Protein AF-A0A9P7A0T3-F1 (afdb_monomer_lite)

Structure (mmCIF, N/CA/C/O backbone):
data_AF-A0A9P7A0T3-F1
#
_entry.id   AF-A0A9P7A0T3-F1
#
loop_
_atom_site.group_PDB
_atom_site.id
_atom_site.type_symbol
_atom_site.label_atom_id
_atom_site.label_alt_id
_atom_site.label_comp_id
_atom_site.label_asym_id
_atom_site.label_entity_id
_atom_site.label_seq_id
_atom_site.pdbx_PDB_ins_code
_atom_site.Cartn_x
_atom_site.Cartn_y
_atom_site.Cartn_z
_atom_site.occupancy
_atom_site.B_iso_or_equiv
_atom_site.auth_seq_id
_atom_site.auth_comp_id
_atom_site.auth_asym_id
_atom_site.auth_atom_id
_atom_site.pdbx_PDB_model_num
ATOM 1 N N . MET A 1 1 ? 24.306 -6.382 -6.886 1.00 65.25 1 MET A N 1
ATOM 2 C CA . MET A 1 1 ? 23.550 -5.202 -7.366 1.00 65.25 1 MET A CA 1
ATOM 3 C C . MET A 1 1 ? 23.155 -5.442 -8.814 1.00 65.25 1 MET A C 1
ATOM 5 O O . MET A 1 1 ? 24.036 -5.739 -9.608 1.00 65.25 1 MET A O 1
ATOM 9 N N . VAL A 1 2 ? 21.864 -5.358 -9.150 1.00 82.62 2 VAL A N 1
ATOM 10 C CA . VAL A 1 2 ? 21.358 -5.662 -10.508 1.00 82.62 2 VAL A CA 1
ATOM 11 C C . VAL A 1 2 ? 21.686 -4.561 -11.527 1.00 82.62 2 VAL A C 1
ATOM 13 O O . VAL A 1 2 ? 21.856 -4.830 -12.708 1.00 82.62 2 VAL A O 1
ATOM 16 N N . THR A 1 3 ? 21.868 -3.327 -11.055 1.00 84.19 3 THR A N 1
ATOM 17 C CA . THR A 1 3 ? 22.038 -2.128 -11.885 1.00 84.19 3 THR A CA 1
ATOM 18 C C . THR A 1 3 ? 23.239 -2.196 -12.837 1.00 84.19 3 THR A C 1
ATOM 20 O O . THR A 1 3 ? 23.094 -1.873 -14.010 1.00 84.19 3 THR A O 1
ATOM 23 N N . GLY A 1 4 ? 24.410 -2.649 -12.369 1.00 88.38 4 GLY A N 1
ATOM 24 C CA . GLY A 1 4 ? 25.635 -2.707 -13.186 1.00 88.38 4 GLY A CA 1
ATOM 25 C C . GLY A 1 4 ? 25.522 -3.662 -14.385 1.00 88.38 4 GLY A C 1
ATOM 26 O O . GLY A 1 4 ? 25.678 -3.224 -15.525 1.00 88.38 4 GLY A O 1
ATOM 27 N N . PRO A 1 5 ? 25.191 -4.949 -14.165 1.00 91.50 5 PRO A N 1
ATOM 28 C CA . PRO A 1 5 ? 24.957 -5.891 -15.256 1.00 91.50 5 PRO A CA 1
ATOM 29 C C . PRO A 1 5 ? 23.841 -5.465 -16.221 1.00 91.50 5 PRO A C 1
ATOM 31 O O . PRO A 1 5 ? 23.976 -5.700 -17.420 1.00 91.50 5 PRO A O 1
ATOM 34 N N . SER A 1 6 ? 22.773 -4.815 -15.745 1.00 88.94 6 SER A N 1
ATOM 35 C CA . SER A 1 6 ? 21.684 -4.350 -16.615 1.00 88.94 6 SER A CA 1
ATOM 36 C C . SER A 1 6 ? 22.141 -3.276 -17.603 1.00 88.94 6 SER A C 1
ATOM 38 O O . SER A 1 6 ? 21.910 -3.414 -18.802 1.00 88.94 6 SER A O 1
ATOM 40 N N . PHE A 1 7 ? 22.877 -2.252 -17.164 1.00 91.50 7 PHE A N 1
ATOM 41 C CA . PHE A 1 7 ? 23.374 -1.236 -18.101 1.00 91.50 7 PHE A CA 1
ATOM 42 C C . PHE A 1 7 ? 24.377 -1.800 -19.118 1.00 91.50 7 PHE A C 1
ATOM 44 O O . PHE A 1 7 ? 24.357 -1.391 -20.281 1.00 91.50 7 PHE A O 1
ATOM 51 N N . ASN A 1 8 ? 25.183 -2.786 -18.715 1.00 91.81 8 ASN A N 1
ATOM 52 C CA . ASN A 1 8 ? 26.165 -3.421 -19.597 1.00 91.81 8 ASN A CA 1
ATOM 53 C C . ASN A 1 8 ? 25.536 -4.344 -20.654 1.00 91.81 8 ASN A C 1
ATOM 55 O O . ASN A 1 8 ? 26.058 -4.421 -21.759 1.00 91.81 8 ASN A O 1
ATOM 59 N N . ASN A 1 9 ? 24.444 -5.048 -20.329 1.00 91.81 9 ASN A N 1
ATOM 60 C CA . ASN A 1 9 ? 23.844 -6.037 -21.237 1.00 91.81 9 ASN A CA 1
ATOM 61 C C . ASN A 1 9 ? 22.629 -5.510 -22.008 1.00 91.81 9 ASN A C 1
ATOM 63 O O . ASN A 1 9 ? 22.435 -5.874 -23.162 1.00 91.81 9 ASN A O 1
ATOM 67 N N . ILE A 1 10 ? 21.793 -4.684 -21.373 1.00 91.56 10 ILE A N 1
ATOM 68 C CA . ILE A 1 10 ? 20.522 -4.210 -21.947 1.00 91.56 10 ILE A CA 1
ATOM 69 C C . ILE A 1 10 ? 20.454 -2.682 -22.083 1.00 91.56 10 ILE A C 1
ATOM 71 O O . ILE A 1 10 ? 19.482 -2.165 -22.629 1.00 91.56 10 ILE A O 1
ATOM 75 N N . SER A 1 11 ? 21.479 -1.953 -21.620 1.00 90.31 11 SER A N 1
ATOM 76 C CA . SER A 1 11 ? 21.641 -0.497 -21.762 1.00 90.31 11 SER A CA 1
ATOM 77 C C . SER A 1 11 ? 20.348 0.283 -21.481 1.00 90.31 11 SER A C 1
ATOM 79 O O . SER A 1 11 ? 19.864 0.274 -20.345 1.00 90.31 11 SER A O 1
ATOM 81 N N . TRP A 1 12 ? 19.765 0.932 -22.496 1.00 90.19 12 TRP A N 1
ATOM 82 C CA . TRP A 1 12 ? 18.542 1.732 -22.383 1.00 90.19 12 TRP A CA 1
ATOM 83 C C . TRP A 1 12 ? 17.297 0.897 -22.031 1.00 90.19 12 TRP A C 1
ATOM 85 O O . TRP A 1 12 ? 16.365 1.418 -21.422 1.00 90.19 12 TRP A O 1
ATOM 95 N N . GLY A 1 13 ? 17.295 -0.407 -22.328 1.00 89.00 13 GLY A N 1
ATOM 96 C CA . GLY A 1 13 ? 16.225 -1.333 -21.949 1.00 89.00 13 GLY A CA 1
ATOM 97 C C . GLY A 1 13 ? 16.032 -1.443 -20.434 1.00 89.00 13 GLY A C 1
ATOM 98 O O . GLY A 1 13 ? 14.931 -1.741 -19.974 1.00 89.00 13 GLY A O 1
ATOM 99 N N . THR A 1 14 ? 17.055 -1.100 -19.641 1.00 90.75 14 THR A N 1
ATOM 100 C CA . THR A 1 14 ? 16.950 -0.989 -18.177 1.00 90.75 14 THR A CA 1
ATOM 101 C C . THR A 1 14 ? 15.832 -0.025 -17.763 1.00 90.75 14 THR A C 1
ATOM 103 O O . THR A 1 14 ? 15.093 -0.311 -16.823 1.00 90.75 14 THR A O 1
ATOM 106 N N . TYR A 1 15 ? 15.644 1.083 -18.490 1.00 91.75 15 TYR A N 1
ATOM 107 C CA . TYR A 1 15 ? 14.584 2.053 -18.200 1.00 91.75 15 TYR A CA 1
ATOM 108 C C . TYR A 1 15 ? 13.184 1.487 -18.450 1.00 91.75 15 TYR A C 1
ATOM 110 O O . TYR A 1 15 ? 12.277 1.773 -17.672 1.00 91.75 15 TYR A O 1
ATOM 118 N N . ILE A 1 16 ? 13.007 0.643 -19.475 1.00 94.00 16 ILE A N 1
ATOM 119 C CA . ILE A 1 16 ? 11.724 -0.032 -19.728 1.00 94.00 16 ILE A CA 1
ATOM 120 C C . ILE A 1 16 ? 11.391 -0.984 -18.580 1.00 94.00 16 ILE A C 1
ATOM 122 O O . ILE A 1 16 ? 10.252 -1.008 -18.126 1.00 94.00 16 ILE A O 1
ATOM 12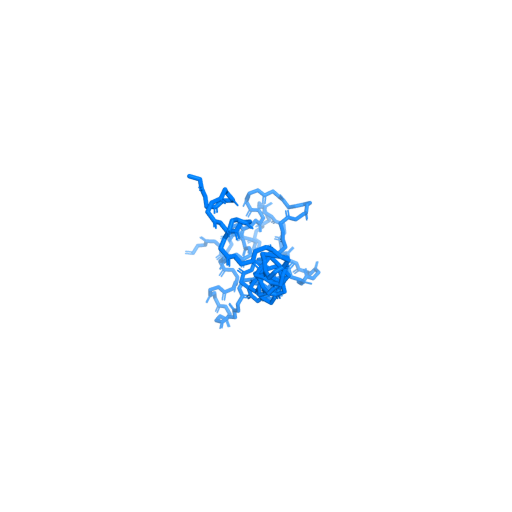6 N N . VAL A 1 17 ? 12.374 -1.740 -18.079 1.00 92.31 17 VAL A N 1
ATOM 127 C CA . VAL A 1 17 ? 12.167 -2.643 -16.936 1.00 92.31 17 VAL A CA 1
ATOM 128 C C . VAL A 1 17 ? 11.703 -1.857 -15.709 1.00 92.31 17 VAL A C 1
ATOM 130 O O . VAL A 1 17 ? 10.716 -2.232 -15.080 1.00 92.31 17 VAL A O 1
ATOM 133 N N . PHE A 1 18 ? 12.354 -0.733 -15.396 1.00 91.75 18 PHE A N 1
ATOM 134 C CA . PHE A 1 18 ? 11.915 0.130 -14.298 1.00 91.75 18 PHE A CA 1
ATOM 135 C C . PHE A 1 18 ? 10.524 0.717 -14.532 1.00 91.75 18 PHE A C 1
ATOM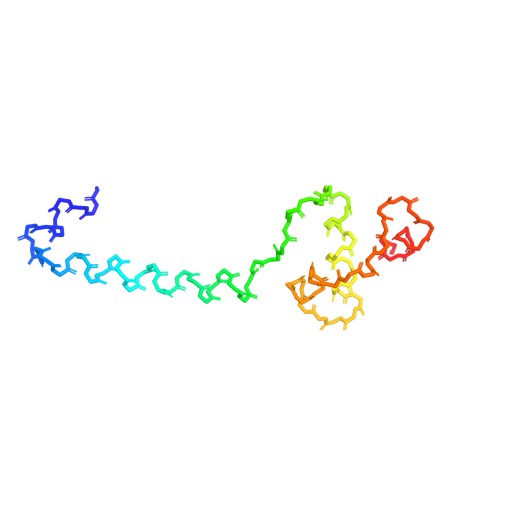 137 O O . PHE A 1 18 ? 9.720 0.728 -13.602 1.00 91.75 18 PHE A O 1
ATOM 144 N N . ALA A 1 19 ? 10.216 1.172 -15.747 1.00 94.94 19 ALA A N 1
ATOM 145 C CA . ALA A 1 19 ? 8.892 1.680 -16.082 1.00 94.94 19 ALA A CA 1
ATOM 146 C C . ALA A 1 19 ? 7.819 0.598 -15.888 1.00 94.94 19 ALA A C 1
ATOM 148 O O . ALA A 1 19 ? 6.841 0.843 -15.194 1.00 94.94 19 ALA A O 1
ATOM 149 N N . ALA A 1 20 ? 8.042 -0.616 -16.396 1.00 95.81 20 ALA A N 1
ATOM 150 C CA . ALA A 1 20 ? 7.113 -1.735 -16.259 1.00 95.81 20 ALA A CA 1
ATOM 151 C C . ALA A 1 20 ? 6.881 -2.124 -14.792 1.00 95.81 20 ALA A C 1
ATOM 153 O O . ALA A 1 20 ? 5.738 -2.314 -14.380 1.00 95.81 20 ALA A O 1
ATOM 154 N N . LEU A 1 21 ? 7.945 -2.186 -13.984 1.00 94.62 21 LEU A N 1
ATOM 155 C CA . LEU A 1 21 ? 7.830 -2.461 -12.550 1.00 94.62 21 LEU A CA 1
ATOM 156 C C . LEU A 1 21 ? 7.041 -1.363 -11.826 1.00 94.62 21 LEU A C 1
ATOM 158 O O . LEU A 1 21 ? 6.140 -1.679 -11.057 1.00 94.62 21 LEU A O 1
ATOM 162 N N . ASN A 1 22 ? 7.319 -0.085 -12.102 1.00 95.06 22 ASN A N 1
ATOM 163 C CA . ASN A 1 22 ? 6.566 1.027 -11.512 1.00 95.06 22 ASN A CA 1
ATOM 164 C C . ASN A 1 22 ? 5.095 1.003 -11.937 1.00 95.06 22 ASN A C 1
ATOM 166 O O . ASN A 1 22 ? 4.209 1.141 -11.098 1.00 95.06 22 ASN A O 1
ATOM 170 N N . THR A 1 23 ? 4.823 0.764 -13.220 1.00 96.62 23 THR A N 1
ATOM 171 C CA . THR A 1 23 ? 3.458 0.618 -13.729 1.00 96.62 23 THR A CA 1
ATOM 172 C C . THR A 1 23 ? 2.730 -0.545 -13.066 1.00 96.62 23 THR A C 1
ATOM 174 O O . THR A 1 23 ? 1.544 -0.413 -12.801 1.00 96.62 23 THR A O 1
ATOM 177 N N . PHE A 1 24 ? 3.411 -1.651 -12.754 1.00 96.62 24 PHE A N 1
ATOM 178 C CA . PHE A 1 24 ? 2.811 -2.790 -12.058 1.00 96.62 24 PHE A CA 1
ATOM 179 C C . PHE A 1 24 ? 2.589 -2.540 -10.559 1.00 96.62 24 PHE A C 1
ATOM 181 O O . PHE A 1 24 ? 1.632 -3.052 -9.984 1.00 96.62 24 PHE A O 1
ATOM 188 N N . ILE A 1 25 ? 3.422 -1.716 -9.921 1.00 96.69 25 ILE A N 1
ATOM 189 C CA . ILE A 1 25 ? 3.233 -1.329 -8.516 1.00 96.69 25 ILE A CA 1
ATOM 190 C C . ILE A 1 25 ? 1.930 -0.536 -8.333 1.00 96.69 25 ILE A C 1
ATOM 192 O O . ILE A 1 25 ? 1.234 -0.751 -7.346 1.00 96.69 25 ILE A O 1
ATOM 196 N N . ILE A 1 26 ? 1.556 0.328 -9.284 1.00 95.12 26 ILE A N 1
ATOM 197 C CA . ILE A 1 26 ? 0.339 1.159 -9.200 1.00 95.12 26 ILE A CA 1
ATOM 198 C C . ILE A 1 26 ? -0.942 0.333 -8.944 1.00 95.12 26 ILE A C 1
ATOM 200 O O . ILE A 1 26 ? -1.608 0.598 -7.942 1.00 95.12 26 ILE A O 1
ATOM 204 N N . PRO A 1 27 ? -1.319 -0.666 -9.772 1.00 94.25 27 PRO A N 1
ATOM 205 C CA . PRO A 1 27 ? -2.514 -1.467 -9.522 1.00 94.25 27 PRO A CA 1
ATOM 206 C C . PRO A 1 27 ? -2.383 -2.319 -8.257 1.00 94.25 27 PRO A C 1
ATOM 208 O O . PRO A 1 27 ? -3.372 -2.505 -7.557 1.00 94.25 27 PRO A O 1
ATOM 211 N N . VAL A 1 28 ? -1.182 -2.804 -7.921 1.00 94.69 28 VAL A N 1
ATOM 212 C CA . VAL A 1 28 ? -0.972 -3.563 -6.678 1.00 94.69 28 VAL A CA 1
ATOM 213 C C . VAL A 1 28 ? -1.296 -2.700 -5.460 1.00 94.69 28 VAL A C 1
ATOM 215 O O . VAL A 1 28 ? -2.048 -3.120 -4.586 1.00 94.69 28 VAL A O 1
ATOM 218 N N . VAL A 1 29 ? -0.788 -1.471 -5.413 1.00 93.19 29 VAL A N 1
ATOM 219 C CA . VAL A 1 29 ? -1.101 -0.544 -4.321 1.00 93.19 29 VAL A CA 1
ATOM 220 C C . VAL A 1 29 ? -2.593 -0.211 -4.314 1.00 93.19 29 VAL A C 1
ATOM 222 O O . VAL A 1 29 ? -3.221 -0.295 -3.267 1.00 93.19 29 VAL A O 1
ATOM 225 N N . TYR A 1 30 ? -3.187 0.066 -5.477 1.00 90.12 30 TYR A N 1
ATOM 226 C CA . TYR A 1 30 ? -4.605 0.413 -5.581 1.00 90.12 30 TYR A CA 1
ATOM 227 C C . TYR A 1 30 ? -5.556 -0.681 -5.064 1.00 90.12 30 TYR A C 1
ATOM 229 O O . TYR A 1 30 ? -6.558 -0.366 -4.428 1.00 90.12 30 TYR A O 1
ATOM 237 N N . PHE A 1 31 ? -5.267 -1.960 -5.328 1.00 90.12 31 PHE A N 1
ATOM 238 C CA . PHE A 1 31 ? -6.165 -3.058 -4.950 1.00 90.12 31 PHE A CA 1
ATOM 239 C C . PHE A 1 31 ? -5.870 -3.682 -3.587 1.00 90.12 31 PHE A C 1
ATOM 241 O O . PHE A 1 31 ? -6.788 -4.233 -2.980 1.00 90.12 31 PHE A O 1
ATOM 248 N N . PHE A 1 32 ? -4.620 -3.646 -3.118 1.00 90.06 32 PHE A N 1
ATOM 249 C CA . PHE A 1 32 ? -4.211 -4.398 -1.926 1.00 90.06 32 PHE A CA 1
ATOM 250 C C . PHE A 1 32 ? -3.881 -3.526 -0.714 1.00 90.06 32 PHE A C 1
ATOM 252 O O . PHE A 1 32 ? -3.869 -4.047 0.399 1.00 90.06 32 PHE A O 1
ATOM 259 N N . PHE A 1 33 ? -3.628 -2.227 -0.890 1.00 90.06 33 PHE A N 1
ATOM 260 C CA . PHE A 1 33 ? -3.275 -1.344 0.219 1.00 90.06 33 PHE A CA 1
ATOM 261 C C . PHE A 1 33 ? -4.454 -0.452 0.608 1.00 90.06 33 PHE A C 1
ATOM 263 O O . PHE A 1 33 ? -4.953 0.334 -0.191 1.00 90.06 33 PHE A O 1
ATOM 270 N N . SER A 1 34 ? -4.895 -0.585 1.859 1.00 89.94 34 SER A N 1
ATOM 271 C CA . SER A 1 34 ? -5.913 0.276 2.467 1.00 89.94 34 SER A CA 1
ATOM 272 C C . SER A 1 34 ? -5.339 1.647 2.824 1.00 89.94 34 SER A C 1
ATOM 274 O O . SER A 1 34 ? -4.169 1.747 3.193 1.00 89.94 34 SER A O 1
ATOM 276 N N . GLU A 1 35 ? -6.172 2.687 2.792 1.00 88.69 35 GLU A N 1
ATOM 277 C CA . GLU A 1 35 ? -5.783 4.045 3.183 1.00 88.69 35 GLU A CA 1
ATOM 278 C C . GLU A 1 35 ? -5.542 4.132 4.700 1.00 88.69 35 GLU A C 1
ATOM 280 O O . GLU A 1 35 ? -6.441 3.863 5.501 1.00 88.69 35 GLU A O 1
ATOM 285 N N . THR A 1 36 ? -4.329 4.528 5.096 1.00 90.25 36 THR A N 1
ATOM 286 C CA . THR A 1 36 ? -3.917 4.649 6.507 1.00 90.25 36 THR A CA 1
ATOM 287 C C . THR A 1 36 ? -3.715 6.100 6.958 1.00 90.25 36 THR A C 1
ATOM 289 O O . THR A 1 36 ? -3.417 6.344 8.128 1.00 90.25 36 THR A O 1
ATOM 292 N N . GLY A 1 37 ? -3.829 7.082 6.060 1.00 87.31 37 GLY A N 1
ATOM 293 C CA . GLY A 1 37 ? -3.607 8.493 6.357 1.00 87.31 37 GLY A CA 1
ATOM 294 C C . GLY A 1 37 ? -4.604 9.045 7.378 1.00 87.31 37 GLY A C 1
ATOM 295 O O . GLY A 1 37 ? -5.816 8.915 7.224 1.00 87.31 37 GLY A O 1
ATOM 296 N N . GLY A 1 38 ? -4.094 9.679 8.438 1.00 82.62 38 GLY A N 1
ATOM 297 C CA . GLY A 1 38 ? -4.924 10.335 9.456 1.00 82.62 38 GLY A CA 1
ATOM 298 C C . GLY A 1 38 ? -5.688 9.391 10.394 1.00 82.62 38 GLY A C 1
ATOM 299 O O . GLY A 1 38 ? -6.531 9.863 11.155 1.00 82.62 38 GLY A O 1
ATOM 300 N N . ARG A 1 39 ? -5.403 8.082 10.375 1.00 84.94 39 ARG A N 1
ATOM 301 C CA . ARG A 1 39 ? -6.003 7.082 11.275 1.00 84.94 39 ARG A CA 1
ATOM 302 C C . ARG A 1 39 ? -5.005 6.644 12.351 1.00 84.94 39 ARG A C 1
ATOM 304 O O . ARG A 1 39 ? -3.812 6.520 12.084 1.00 84.94 39 ARG A O 1
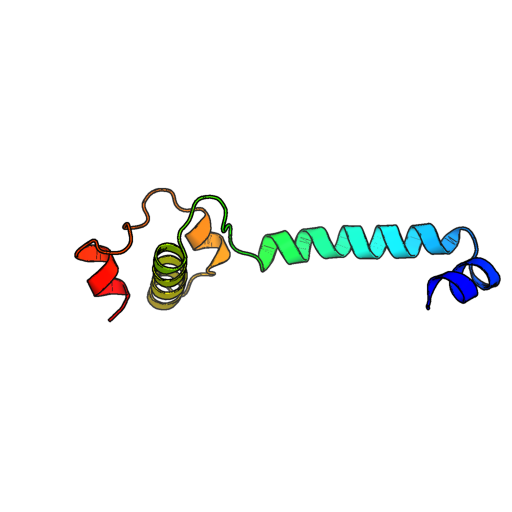ATOM 311 N N . SER A 1 40 ? -5.492 6.407 13.571 1.00 89.50 40 SER A N 1
ATOM 312 C CA . SER A 1 40 ? -4.723 5.728 14.622 1.00 89.50 40 SER A CA 1
ATOM 313 C C . SER A 1 40 ? -4.641 4.221 14.345 1.00 89.50 40 SER A C 1
ATOM 315 O O . SER A 1 40 ? -5.389 3.699 13.517 1.00 89.50 40 SER A O 1
ATOM 317 N N . LEU A 1 41 ? -3.759 3.514 15.061 1.00 90.12 41 LEU A N 1
ATOM 318 C CA . LEU A 1 41 ? -3.664 2.050 14.975 1.00 90.12 41 LEU A CA 1
ATOM 319 C C . LEU A 1 41 ? -4.990 1.377 15.356 1.00 90.12 41 LEU A C 1
ATOM 321 O O . LEU A 1 41 ? -5.472 0.526 14.621 1.00 90.12 41 LEU A O 1
ATOM 325 N N . GLU A 1 42 ? -5.641 1.849 16.420 1.00 89.12 42 GLU A N 1
ATOM 326 C CA . GLU A 1 42 ? -6.937 1.315 16.858 1.00 89.12 42 GLU A CA 1
ATOM 327 C C . GLU A 1 42 ? -8.042 1.535 15.808 1.00 89.12 42 GLU A C 1
ATOM 329 O O . GLU A 1 42 ? -8.868 0.660 15.570 1.00 89.12 42 GLU A O 1
ATOM 334 N N . ASN A 1 43 ? -8.038 2.677 15.107 1.00 88.31 43 ASN A N 1
ATOM 335 C CA . ASN A 1 43 ? -8.981 2.920 14.009 1.00 88.31 43 ASN A CA 1
ATOM 336 C C . ASN A 1 43 ? -8.739 1.983 12.815 1.00 88.31 43 ASN A C 1
ATOM 338 O O . ASN A 1 43 ? -9.675 1.698 12.069 1.00 88.31 43 ASN A O 1
ATOM 342 N N . MET A 1 44 ? -7.501 1.529 12.598 1.00 90.88 44 MET A N 1
ATOM 343 C CA . MET A 1 44 ? -7.201 0.537 11.563 1.00 90.88 44 MET A CA 1
ATOM 344 C C . MET A 1 44 ? -7.709 -0.847 11.960 1.00 90.88 44 MET A C 1
ATOM 346 O O . MET A 1 44 ? -8.277 -1.535 11.115 1.00 90.88 44 MET A O 1
ATOM 350 N N . ASP A 1 45 ? -7.590 -1.221 13.234 1.00 90.94 45 ASP A N 1
ATOM 351 C CA . ASP A 1 45 ? -8.13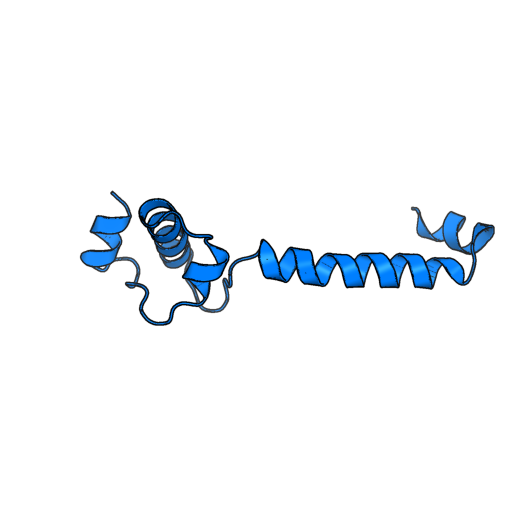7 -2.485 13.735 1.00 90.94 45 ASP A CA 1
ATOM 352 C C . ASP A 1 45 ? -9.659 -2.549 13.531 1.00 90.94 45 ASP A C 1
ATOM 354 O O . ASP A 1 45 ? -10.174 -3.554 13.039 1.00 90.94 45 ASP A O 1
ATOM 358 N N . VAL A 1 46 ? -10.373 -1.441 13.775 1.00 90.88 46 VAL A N 1
ATOM 359 C CA . VAL A 1 46 ? -11.817 -1.327 13.491 1.00 90.88 46 VAL A CA 1
ATOM 360 C C . VAL A 1 46 ? -12.119 -1.503 11.998 1.00 90.88 46 VAL A C 1
ATOM 362 O O . VAL A 1 46 ? -13.074 -2.192 11.647 1.00 90.88 46 VAL A O 1
ATOM 365 N N . VAL A 1 47 ? -11.307 -0.930 11.102 1.00 90.81 47 VAL A N 1
ATOM 366 C CA . VAL A 1 47 ? -11.469 -1.093 9.642 1.00 90.81 47 VAL A CA 1
ATOM 367 C C . VAL A 1 47 ? -11.313 -2.553 9.224 1.00 90.81 47 VAL A C 1
ATOM 369 O O . VAL A 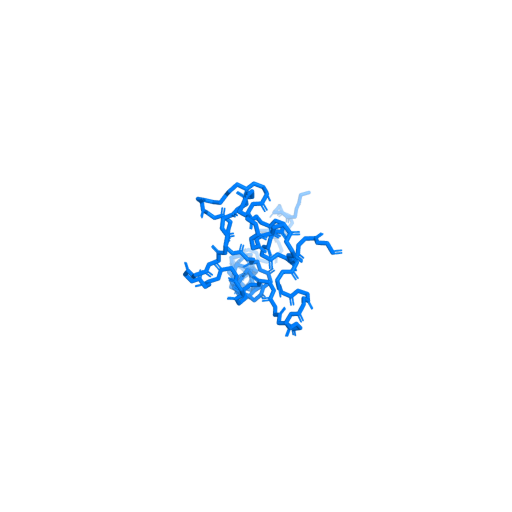1 47 ? -12.108 -3.045 8.424 1.00 90.81 47 VAL A O 1
ATOM 372 N N . PHE A 1 48 ? -10.309 -3.256 9.753 1.00 91.38 48 PHE A N 1
ATOM 373 C CA . PHE A 1 48 ? -10.087 -4.665 9.429 1.00 91.38 48 PHE A CA 1
ATOM 374 C C . PHE A 1 48 ? -11.178 -5.572 10.006 1.00 91.38 48 PHE A C 1
ATOM 376 O O . PHE A 1 48 ? -11.642 -6.471 9.304 1.00 91.38 48 PHE A O 1
ATOM 383 N N . ALA A 1 49 ? -11.627 -5.317 11.237 1.00 90.88 49 ALA A N 1
ATOM 384 C CA . ALA A 1 49 ? -12.721 -6.057 11.861 1.00 90.88 49 ALA A CA 1
ATOM 385 C C . ALA A 1 49 ? -14.052 -5.847 11.120 1.00 90.88 49 ALA A C 1
ATOM 387 O O . ALA A 1 49 ? -14.762 -6.807 10.824 1.00 90.88 49 ALA A O 1
ATOM 388 N N . LEU A 1 50 ? -14.355 -4.608 10.724 1.00 90.00 50 LEU A N 1
ATOM 389 C CA . LEU A 1 50 ? -15.538 -4.290 9.925 1.00 90.00 50 LEU A CA 1
ATOM 390 C C . LEU A 1 50 ? -15.489 -4.964 8.546 1.00 90.00 50 LEU A C 1
ATOM 392 O O . LEU A 1 50 ? -16.475 -5.556 8.113 1.00 90.00 50 LEU A O 1
ATOM 396 N N . ALA A 1 51 ? -14.327 -4.944 7.888 1.00 91.12 51 ALA A N 1
ATOM 397 C CA . ALA A 1 51 ? -14.130 -5.627 6.612 1.00 91.12 51 ALA A CA 1
ATOM 398 C C . ALA A 1 51 ? -14.344 -7.143 6.721 1.00 91.12 51 ALA A C 1
ATOM 400 O O . ALA A 1 51 ? -14.961 -7.745 5.843 1.00 91.12 51 ALA A O 1
ATOM 401 N N . TYR A 1 52 ? -13.879 -7.749 7.816 1.00 90.69 52 TYR A N 1
ATOM 402 C CA . TYR A 1 52 ? -14.100 -9.162 8.103 1.00 90.69 52 TYR A CA 1
ATOM 403 C C . TYR A 1 52 ? -15.586 -9.479 8.325 1.00 90.69 52 TYR A C 1
ATOM 405 O O . TYR A 1 52 ? -16.108 -10.401 7.700 1.00 90.69 52 TYR A O 1
ATOM 413 N N . ASN A 1 53 ? -16.276 -8.686 9.149 1.00 89.50 53 ASN A N 1
ATOM 414 C CA . ASN A 1 53 ? -17.688 -8.893 9.480 1.00 89.50 53 ASN A CA 1
ATOM 415 C C . ASN A 1 53 ? -18.615 -8.730 8.269 1.00 89.50 53 ASN A C 1
ATOM 417 O O . ASN A 1 53 ? -19.585 -9.473 8.129 1.00 89.50 53 ASN A O 1
ATOM 421 N N . GLU A 1 54 ? -18.312 -7.788 7.377 1.00 87.62 54 GLU A N 1
ATOM 422 C CA . GLU A 1 54 ? -19.091 -7.560 6.156 1.00 87.62 54 GLU A CA 1
ATOM 423 C C . GLU A 1 54 ? -18.626 -8.410 4.960 1.00 87.62 54 GLU A C 1
ATOM 425 O O . GLU A 1 54 ? -19.274 -8.419 3.913 1.00 87.62 54 GLU A O 1
ATOM 430 N N . GLY A 1 55 ? -17.520 -9.150 5.095 1.00 89.19 55 GLY A N 1
ATOM 431 C CA . GLY A 1 55 ? -16.965 -9.979 4.022 1.00 89.19 55 GLY A CA 1
ATOM 432 C C . GLY A 1 55 ? -16.465 -9.174 2.816 1.00 89.19 55 GLY A C 1
ATOM 433 O O . GLY A 1 55 ? -16.438 -9.683 1.694 1.00 89.19 55 GLY A O 1
ATOM 434 N N . VAL A 1 56 ? -16.082 -7.916 3.031 1.00 91.06 56 VAL A N 1
ATOM 435 C CA . VAL A 1 56 ? -15.591 -6.990 2.000 1.00 91.06 56 VAL A CA 1
ATOM 436 C C . VAL A 1 56 ? -14.086 -6.763 2.141 1.00 91.06 56 VAL A C 1
ATOM 438 O O . VAL A 1 56 ? -13.471 -7.099 3.151 1.00 91.06 56 VAL A O 1
ATOM 441 N N . SER A 1 57 ? -13.446 -6.195 1.115 1.00 90.62 57 SER A N 1
ATOM 442 C CA . SER A 1 57 ? -12.012 -5.911 1.195 1.00 90.62 57 SER A CA 1
ATOM 443 C C . SER A 1 57 ? -11.727 -4.752 2.167 1.00 90.62 57 SER A C 1
ATOM 445 O O . SER A 1 57 ? -12.419 -3.729 2.125 1.00 90.62 57 SER A O 1
ATOM 447 N N . PRO A 1 58 ? -10.660 -4.832 2.987 1.00 89.44 58 PRO A N 1
ATOM 448 C CA . PRO A 1 58 ? -10.261 -3.731 3.870 1.00 89.44 58 PRO A CA 1
ATOM 449 C C . PRO A 1 58 ? -9.953 -2.431 3.122 1.00 89.44 58 PRO A C 1
ATOM 451 O O . PRO A 1 58 ? -10.145 -1.339 3.650 1.00 89.44 58 PRO A O 1
ATOM 454 N N . VAL A 1 59 ? -9.517 -2.542 1.863 1.00 91.00 59 VAL A N 1
ATOM 455 C CA . VAL A 1 59 ? -9.293 -1.395 0.978 1.00 91.00 59 VAL A CA 1
ATOM 456 C C . VAL A 1 59 ? -10.594 -0.638 0.732 1.00 91.00 59 VAL A C 1
ATOM 458 O O . VAL A 1 59 ? -10.622 0.579 0.887 1.00 91.00 59 VAL A O 1
ATOM 461 N N . ALA A 1 60 ? -11.689 -1.340 0.429 1.00 88.50 60 ALA A N 1
ATOM 462 C CA . ALA A 1 60 ? -12.985 -0.705 0.216 1.00 88.50 60 ALA A CA 1
ATOM 463 C C . ALA A 1 60 ? -13.508 -0.039 1.497 1.00 88.50 60 ALA A C 1
ATOM 465 O O . ALA A 1 60 ? -13.944 1.109 1.446 1.00 88.50 60 ALA A O 1
ATOM 466 N N . VAL A 1 61 ? -13.393 -0.720 2.642 1.00 89.44 61 VAL A N 1
ATOM 467 C CA . VAL A 1 61 ? -13.827 -0.184 3.943 1.00 89.44 61 VAL A CA 1
ATOM 468 C C . VAL A 1 61 ? -13.018 1.043 4.344 1.00 89.44 61 VAL A C 1
ATOM 470 O O . VAL A 1 61 ? -13.579 2.012 4.841 1.00 89.44 61 VAL A O 1
ATOM 473 N N . SER A 1 62 ? -11.711 1.067 4.069 1.00 88.00 62 SER A N 1
ATOM 474 C CA . SER A 1 62 ? -10.854 2.215 4.397 1.00 88.00 62 SER A CA 1
ATOM 475 C C . SER A 1 62 ? -11.265 3.525 3.708 1.00 88.00 62 SER A C 1
ATOM 477 O O . SER A 1 62 ? -10.910 4.605 4.183 1.00 88.00 62 SER A O 1
ATOM 479 N N . LEU A 1 63 ? -12.048 3.444 2.626 1.00 87.88 63 LEU A N 1
ATOM 480 C CA . LEU A 1 63 ? -12.556 4.592 1.870 1.00 87.88 63 LEU A CA 1
ATOM 481 C C . LEU A 1 63 ? -13.909 5.108 2.383 1.00 87.88 63 LEU A C 1
ATOM 483 O O . LEU A 1 63 ? -14.397 6.134 1.900 1.00 87.88 63 LEU A O 1
ATOM 487 N N . TRP A 1 64 ? -14.538 4.418 3.335 1.00 88.25 64 TRP A N 1
ATOM 488 C CA . TRP A 1 64 ? -15.812 4.848 3.901 1.00 88.25 64 TRP A CA 1
ATOM 489 C C . TRP A 1 64 ? -15.626 6.054 4.817 1.00 88.25 64 TRP A C 1
ATOM 491 O O . TRP A 1 64 ? -14.612 6.195 5.505 1.00 88.25 64 TRP A O 1
ATOM 501 N N . LYS A 1 65 ? -16.625 6.940 4.817 1.00 80.94 65 LYS A N 1
ATOM 502 C CA . LYS A 1 65 ? -16.612 8.167 5.624 1.00 80.94 65 LYS A CA 1
ATOM 503 C C . LYS A 1 65 ? -17.143 7.956 7.042 1.00 80.94 65 LYS A C 1
ATOM 505 O O . LYS A 1 65 ? -16.720 8.670 7.942 1.00 80.94 65 LYS A O 1
ATOM 510 N N . ASP A 1 66 ? -18.003 6.958 7.233 1.00 82.75 66 ASP A N 1
ATOM 511 C CA . ASP A 1 66 ? -18.787 6.763 8.457 1.00 82.75 66 ASP A CA 1
ATOM 512 C C . ASP A 1 66 ? -18.272 5.577 9.287 1.00 82.75 66 ASP A C 1
ATOM 514 O O . ASP A 1 66 ? -19.029 4.692 9.677 1.00 82.75 66 ASP A O 1
ATOM 518 N N . ILE A 1 67 ? -16.960 5.515 9.524 1.00 84.31 67 ILE A N 1
ATOM 519 C CA . ILE A 1 67 ? -16.364 4.436 10.327 1.00 84.31 67 ILE A CA 1
ATOM 520 C C . ILE A 1 67 ? -16.399 4.854 11.797 1.00 84.31 67 ILE A C 1
ATOM 522 O O . ILE A 1 67 ? -15.949 5.963 12.112 1.00 84.31 67 ILE A O 1
ATOM 526 N N . PRO A 1 68 ? -16.908 3.998 12.700 1.00 84.69 68 PRO A N 1
ATOM 527 C CA . PRO A 1 68 ? -16.958 4.321 14.114 1.00 84.69 68 PRO A CA 1
ATOM 528 C C . PRO A 1 68 ? -15.544 4.552 14.647 1.00 84.69 68 PRO A C 1
ATOM 530 O O . PRO A 1 68 ? -14.612 3.803 14.353 1.00 84.69 68 PRO A O 1
ATOM 533 N N . LEU A 1 69 ? -15.384 5.620 15.427 1.00 83.56 69 LEU A N 1
ATOM 534 C CA . LEU A 1 69 ? -14.109 5.949 16.058 1.00 83.56 69 LEU A CA 1
ATOM 535 C C . LEU A 1 69 ? -13.752 4.875 17.088 1.00 83.56 69 LEU A C 1
ATOM 537 O O . LEU A 1 69 ? -14.621 4.416 17.838 1.00 83.56 69 LEU A O 1
ATOM 541 N N . ALA A 1 70 ? -12.474 4.514 17.153 1.00 82.62 70 ALA A N 1
ATOM 542 C CA . ALA A 1 70 ? -11.945 3.641 18.189 1.00 82.62 70 ALA A CA 1
ATOM 543 C C . ALA A 1 70 ? -12.287 4.177 19.590 1.00 82.62 70 ALA A C 1
ATOM 545 O O . ALA A 1 70 ? -12.230 5.384 19.842 1.00 82.62 70 ALA A O 1
ATOM 546 N N . GLY A 1 71 ? -12.702 3.272 20.480 1.00 80.25 71 GLY A N 1
ATOM 547 C CA . GLY A 1 71 ? -13.183 3.598 21.825 1.00 80.25 71 GLY A CA 1
ATOM 548 C C . GLY A 1 71 ? -14.636 4.085 21.895 1.00 80.25 71 GLY A C 1
ATOM 549 O O . GLY A 1 71 ? -15.115 4.431 22.975 1.00 80.25 71 GLY A O 1
ATOM 550 N N . SER A 1 72 ? -15.362 4.132 20.771 1.00 86.00 72 SER A N 1
ATOM 551 C CA . SER A 1 72 ? -16.821 4.272 20.802 1.00 86.00 72 SER A CA 1
ATOM 552 C C . SER A 1 72 ? -17.492 2.932 21.149 1.00 86.00 72 SER A C 1
ATOM 554 O O . SER A 1 72 ? -16.989 1.878 20.754 1.00 86.00 72 SER A O 1
ATOM 556 N N . PRO A 1 73 ? -18.675 2.935 21.798 1.00 84.12 73 PRO A N 1
ATOM 557 C CA . PRO A 1 73 ? -19.409 1.700 22.094 1.00 84.12 73 PRO A CA 1
ATOM 558 C C . PRO A 1 73 ? -19.769 0.872 20.852 1.00 84.12 73 PRO A C 1
ATOM 560 O O . PRO A 1 73 ? -20.080 -0.310 20.971 1.00 84.12 73 PRO A O 1
ATOM 563 N N . GLU A 1 74 ? -19.795 1.495 19.672 1.00 82.56 74 GLU A N 1
ATOM 564 C CA . GLU A 1 74 ? -20.037 0.821 18.396 1.00 82.56 74 GLU A CA 1
ATOM 565 C C . GLU A 1 74 ? -18.775 0.130 17.877 1.00 82.56 74 GLU A C 1
ATOM 567 O O . GLU A 1 74 ? -18.854 -1.028 17.477 1.00 82.56 74 GLU A O 1
ATOM 572 N N . ALA A 1 75 ? -17.614 0.790 17.957 1.00 84.44 75 ALA A N 1
ATOM 573 C CA . ALA A 1 75 ? -16.330 0.177 17.622 1.00 84.44 75 ALA A CA 1
ATOM 574 C C . ALA A 1 75 ? -16.035 -1.029 18.524 1.00 84.44 75 ALA A C 1
ATOM 576 O O . ALA A 1 75 ? -15.687 -2.092 18.018 1.00 84.44 75 ALA A O 1
ATOM 577 N N . ASP A 1 76 ? -16.275 -0.913 19.832 1.00 84.88 76 ASP A N 1
ATOM 578 C CA . ASP A 1 76 ? -16.046 -2.014 20.775 1.00 84.88 76 ASP A CA 1
ATOM 579 C C . ASP A 1 76 ? -16.903 -3.249 20.460 1.00 84.88 76 ASP A C 1
ATOM 581 O O . ASP A 1 76 ? -16.461 -4.370 20.670 1.00 84.88 76 ASP A O 1
ATOM 585 N N . ARG A 1 77 ? -18.116 -3.079 19.912 1.00 83.69 77 ARG A N 1
ATOM 586 C CA . ARG A 1 77 ? -18.958 -4.214 19.483 1.00 83.69 77 ARG A CA 1
ATOM 587 C C . ARG A 1 77 ? -18.456 -4.891 18.214 1.00 83.69 77 ARG A C 1
ATOM 589 O O . ARG A 1 77 ? -18.756 -6.059 18.013 1.00 83.69 77 ARG A O 1
ATOM 596 N N . ILE A 1 78 ? -17.774 -4.151 17.345 1.00 83.31 78 ILE A N 1
ATOM 597 C CA . ILE A 1 78 ? -17.223 -4.665 16.084 1.00 83.31 78 ILE A CA 1
ATOM 598 C C . ILE A 1 78 ? -15.917 -5.427 16.342 1.00 83.31 78 ILE A C 1
ATOM 600 O O . ILE A 1 78 ? -15.585 -6.335 15.585 1.00 83.31 78 ILE A O 1
ATOM 604 N N . LEU A 1 79 ? -15.194 -5.054 17.403 1.00 81.50 79 LEU A N 1
ATOM 605 C CA . LEU A 1 79 ? -13.913 -5.639 17.804 1.00 81.50 79 LEU A CA 1
ATOM 606 C C . LEU A 1 79 ? -14.033 -6.920 18.660 1.00 81.50 79 LEU A C 1
ATOM 608 O O . LEU A 1 79 ? -13.005 -7.541 18.933 1.00 81.50 79 LEU A O 1
ATOM 612 N N . VAL A 1 80 ? -15.242 -7.295 19.100 1.00 72.75 80 VAL A N 1
ATOM 613 C CA . VAL A 1 80 ? -15.537 -8.508 19.900 1.00 72.75 80 VAL A CA 1
ATOM 614 C C . VAL A 1 80 ? -15.910 -9.676 18.998 1.00 72.75 80 VAL A C 1
ATOM 616 O O . VAL A 1 80 ? -15.396 -10.787 19.261 1.00 72.75 80 VAL A O 1
#

Sequence (80 aa):
MVTGPSFNNISWGTYIVFAALNTFIIPVVYFFFSETGGRSLENMDVVFALAYNEGVSPVAVSLWKDIPLAGSPEADRILV

pLDDT: mean 88.71, 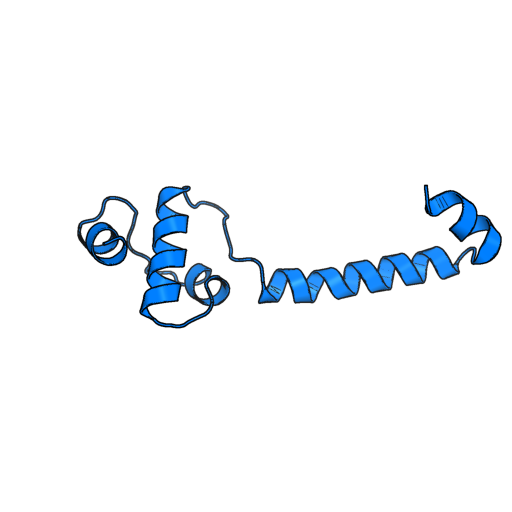std 5.07, range [65.25, 96.69]

Radius of gyration: 19.88 Å; chains: 1; bounding box: 46×20×44 Å

Foldseek 3Di:
DVVPVCCVPVNVVVVVVVVVVVVVVVVVCLQQPADPPPADPQLLLLLVLVCVVVVHHSNVSSPDPDRDHRPDPVSVVSND

Secondary structure (DSSP, 8-state):
--HHHHHHHHTTHHHHHHHHHHHHHHHHHHHH----TT--HHHHHHHHHHHHHHT--HHHHHT-S-PPPTTSHHHHHH--

Organism: NCBI:txid48579

InterPro domains:
  IPR005828 Major facilitator, sugar transporter-like [PF00083] (6-48)
  IPR036259 MFS transporter superfamily [G3DSA:1.20.1250.20] (1-51)
  IPR050360 Major Facilitator Superfamily Sugar Transporters [PTHR48022] (1-51)